Protein AF-A0AAD7LBN7-F1 (afdb_monomer_lite)

InterPro domains:
  IPR007855 RNA-dependent RNA polymerase [PTHR23079] (1-131)
  IPR057596 RDRP, core domain [PF05183] (2-61)
  IPR058752 RDRP, C-terminal head domain [PF26253] (82-129)

Structure (mmCIF, N/CA/C/O backbone):
data_AF-A0AAD7LBN7-F1
#
_entry.id   AF-A0AAD7LBN7-F1
#
loop_
_atom_site.group_PDB
_atom_site.id
_atom_site.type_symbol
_atom_site.label_atom_id
_atom_site.label_alt_id
_atom_site.label_comp_id
_atom_site.label_asym_id
_atom_site.label_entity_id
_atom_site.label_seq_id
_atom_site.pdbx_PDB_ins_code
_atom_site.Cartn_x
_atom_site.Cartn_y
_atom_site.Cartn_z
_atom_site.occupancy
_atom_site.B_iso_or_equiv
_atom_site.auth_seq_id
_atom_site.auth_comp_id
_atom_site.auth_asym_id
_atom_site.auth_atom_id
_atom_site.pdbx_PDB_model_num
ATOM 1 N N . MET A 1 1 ? -11.970 -20.583 30.418 1.00 61.53 1 MET A N 1
ATOM 2 C CA . MET A 1 1 ? -12.595 -19.899 29.262 1.00 61.53 1 MET A CA 1
ATOM 3 C C . MET A 1 1 ? -13.864 -19.217 29.748 1.00 61.53 1 MET A C 1
ATOM 5 O O . MET A 1 1 ? -14.638 -19.873 30.431 1.00 61.53 1 MET A O 1
ATOM 9 N N . SER A 1 2 ? -14.039 -17.918 29.488 1.00 86.62 2 SER A N 1
ATOM 10 C CA . SER A 1 2 ? -15.239 -17.177 29.917 1.00 86.62 2 SER A CA 1
ATOM 11 C C . SER A 1 2 ? -16.460 -17.625 29.107 1.00 86.62 2 SER A C 1
ATOM 13 O O . SER A 1 2 ? -16.344 -17.826 27.898 1.00 86.62 2 SER A O 1
ATOM 15 N N . SER A 1 3 ? -17.624 -17.750 29.748 1.00 88.31 3 SER A N 1
ATOM 16 C CA . SER A 1 3 ? -18.894 -18.077 29.082 1.00 88.31 3 SER A CA 1
ATOM 17 C C . SER A 1 3 ? -19.238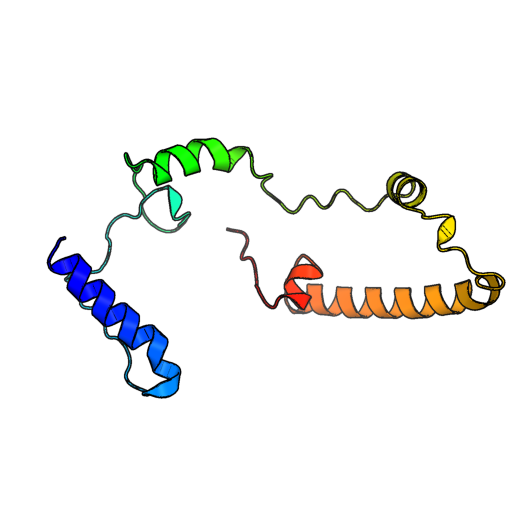 -17.078 27.973 1.00 88.31 3 SER A C 1
ATOM 19 O O . SER A 1 3 ? -19.633 -17.481 26.883 1.00 88.31 3 SER A O 1
ATOM 21 N N . GLN A 1 4 ? -18.968 -15.792 28.208 1.00 88.69 4 GLN A N 1
ATOM 22 C CA . GLN A 1 4 ? -19.150 -14.719 27.227 1.00 88.69 4 GLN A CA 1
ATOM 23 C C . GLN A 1 4 ? -18.278 -14.910 25.978 1.00 88.69 4 GLN A C 1
ATOM 25 O O . GLN A 1 4 ? -18.729 -14.668 24.862 1.00 88.69 4 GLN A O 1
ATOM 30 N N . CYS A 1 5 ? -17.034 -15.377 26.140 1.00 89.00 5 CYS A N 1
ATOM 31 C CA . CYS A 1 5 ? -16.155 -15.645 24.999 1.00 89.00 5 CYS A CA 1
ATOM 32 C C . CYS A 1 5 ? -16.682 -16.803 24.147 1.00 89.00 5 CYS A C 1
ATOM 34 O O . CYS A 1 5 ? -16.604 -16.744 22.927 1.00 89.00 5 CYS A O 1
ATOM 36 N N . ILE A 1 6 ? -17.232 -17.842 24.778 1.00 92.31 6 ILE A N 1
ATOM 37 C CA . ILE A 1 6 ? -17.795 -18.994 24.062 1.00 92.31 6 ILE A CA 1
ATOM 38 C C . ILE A 1 6 ? -19.014 -18.568 23.235 1.00 92.31 6 ILE A C 1
ATOM 40 O O . ILE A 1 6 ? -19.167 -19.005 22.097 1.00 92.31 6 ILE A O 1
ATOM 44 N N . GLU A 1 7 ? -19.869 -17.706 23.782 1.00 92.44 7 GLU A N 1
ATOM 45 C CA . GLU A 1 7 ? -21.035 -17.178 23.069 1.00 92.44 7 GLU A CA 1
ATOM 46 C C . GLU A 1 7 ? -20.634 -16.306 21.869 1.00 92.44 7 GLU A C 1
ATOM 48 O O . GLU A 1 7 ? -21.130 -16.520 20.764 1.00 92.44 7 GLU A O 1
ATOM 53 N N . LEU A 1 8 ? -19.653 -15.414 22.046 1.00 92.19 8 LEU A N 1
ATOM 54 C CA . LEU A 1 8 ? -19.069 -14.626 20.954 1.00 92.19 8 LEU A CA 1
ATOM 55 C C . LEU A 1 8 ? -18.498 -15.504 19.836 1.00 92.19 8 LEU A C 1
ATOM 57 O O . LEU A 1 8 ? -18.722 -15.225 18.661 1.00 92.19 8 LEU A O 1
ATOM 61 N N . VAL A 1 9 ? -17.790 -16.581 20.186 1.00 93.56 9 VAL A N 1
ATOM 62 C CA . VAL A 1 9 ? -17.233 -17.520 19.199 1.00 93.56 9 VAL A CA 1
ATOM 63 C C . VAL A 1 9 ? -18.343 -18.207 18.399 1.00 93.56 9 VAL A C 1
ATOM 65 O O . VAL A 1 9 ? -18.222 -18.347 17.183 1.00 93.56 9 VAL A O 1
ATOM 68 N N . LYS A 1 10 ? -19.454 -18.587 19.043 1.00 92.62 10 LYS A N 1
ATOM 69 C CA . LYS A 1 10 ? -20.615 -19.157 18.340 1.00 92.62 10 LYS A CA 1
ATOM 70 C C . LYS A 1 10 ? -21.239 -18.152 17.371 1.00 92.62 10 LYS A C 1
ATOM 72 O O . LYS A 1 10 ? -21.510 -18.512 16.230 1.00 92.62 10 LYS A O 1
ATOM 77 N N . LEU A 1 11 ? -21.417 -16.898 17.795 1.00 93.19 11 LEU A N 1
ATOM 78 C CA . LEU A 1 11 ? -21.930 -15.829 16.930 1.00 93.19 11 LEU A CA 1
ATOM 79 C C . LEU A 1 11 ? -21.003 -15.565 15.736 1.00 93.19 11 LEU A C 1
ATOM 81 O O . LEU A 1 11 ? -21.479 -15.408 14.614 1.00 93.19 11 LEU A O 1
ATOM 85 N N . PHE A 1 12 ? -19.687 -15.577 15.957 1.00 92.56 12 PHE A N 1
ATOM 86 C CA . PHE A 1 12 ? -18.702 -15.422 14.888 1.00 92.56 12 PHE A CA 1
ATOM 87 C C . PHE A 1 12 ? -18.794 -16.550 13.852 1.00 92.56 12 PHE A C 1
ATOM 89 O O . PHE A 1 12 ? -18.779 -16.280 12.654 1.00 92.56 12 PHE A O 1
ATOM 96 N N . SER A 1 13 ? -18.966 -17.800 14.298 1.00 93.75 13 SER A N 1
ATOM 97 C CA . SER A 1 13 ? -19.174 -18.937 13.392 1.00 93.75 13 SER A CA 1
ATOM 98 C C . SER A 1 13 ? -20.399 -18.738 12.493 1.00 93.75 13 SER A C 1
ATOM 100 O O . SER A 1 13 ? -20.315 -18.972 11.291 1.00 93.75 13 SER A O 1
ATOM 102 N N . VAL A 1 14 ? -21.519 -18.256 13.050 1.00 93.12 14 VAL A N 1
ATOM 103 C CA . VAL A 1 14 ? -22.737 -17.957 12.273 1.00 93.12 14 VAL A CA 1
ATOM 104 C C . VAL A 1 14 ? -22.489 -16.833 11.265 1.00 93.12 14 VAL A C 1
ATOM 106 O O . VAL A 1 14 ? -22.927 -16.932 10.123 1.00 93.12 14 VAL A O 1
ATOM 109 N N . ALA A 1 15 ? -21.756 -15.786 11.655 1.00 93.56 15 ALA A N 1
ATOM 110 C CA . ALA A 1 15 ? -21.451 -14.658 10.775 1.00 93.56 15 ALA A CA 1
ATOM 111 C C . ALA A 1 15 ? -20.651 -15.088 9.533 1.00 93.56 15 ALA A C 1
ATOM 113 O O . ALA A 1 15 ? -20.942 -14.638 8.427 1.00 93.56 15 ALA A O 1
ATOM 114 N N . VAL A 1 16 ? -19.673 -15.981 9.705 1.00 92.94 16 VAL A N 1
ATOM 115 C CA . VAL A 1 16 ? -18.860 -16.515 8.599 1.00 92.94 16 VAL A CA 1
ATOM 116 C C . VAL A 1 16 ? -19.703 -17.373 7.649 1.00 92.94 16 VAL A C 1
ATOM 118 O O . VAL A 1 16 ? -19.562 -17.270 6.431 1.00 92.94 16 VAL A O 1
ATOM 121 N N . ASP A 1 17 ? -20.623 -18.180 8.183 1.00 93.81 17 ASP A N 1
ATOM 122 C CA . ASP A 1 17 ? -21.518 -19.027 7.386 1.00 93.81 17 ASP A CA 1
ATOM 123 C C . ASP A 1 17 ? -22.755 -18.287 6.835 1.00 93.81 17 ASP A C 1
ATOM 125 O O . ASP A 1 17 ? -23.621 -18.911 6.211 1.00 93.81 17 ASP A O 1
ATOM 129 N N . PHE A 1 18 ? -22.843 -16.961 6.991 1.00 92.06 18 PHE A N 1
ATOM 130 C CA . PHE A 1 18 ? -23.964 -16.155 6.492 1.00 92.06 18 PHE A CA 1
ATOM 131 C C . PHE A 1 18 ? -24.181 -16.327 4.984 1.00 92.06 18 PHE A C 1
ATOM 133 O O . PHE A 1 18 ? -25.313 -16.517 4.546 1.00 92.06 18 PHE A O 1
ATOM 140 N N . LEU A 1 19 ? -23.104 -16.355 4.192 1.00 90.44 19 LEU A N 1
ATOM 141 C CA . LEU A 1 19 ? -23.195 -16.537 2.736 1.00 90.44 19 LEU A CA 1
ATOM 142 C C . LEU A 1 19 ? -23.798 -17.892 2.334 1.00 90.44 19 LEU A C 1
ATOM 144 O O . LEU A 1 19 ? -24.348 -18.014 1.244 1.00 90.44 19 LEU A O 1
ATOM 148 N N . LYS A 1 20 ? -23.697 -18.908 3.200 1.00 92.19 20 LYS A N 1
ATOM 149 C CA . LYS A 1 20 ? -24.223 -20.256 2.942 1.00 92.19 20 LYS A CA 1
ATOM 150 C C . LYS A 1 20 ? -25.633 -20.439 3.490 1.00 92.19 20 LYS A C 1
ATOM 152 O O . LYS A 1 20 ? -26.449 -21.116 2.878 1.00 92.19 20 LYS A O 1
ATOM 157 N N . THR A 1 21 ? -25.889 -19.895 4.675 1.00 88.94 21 THR A N 1
ATOM 158 C CA . THR A 1 21 ? -27.100 -20.180 5.459 1.00 88.94 21 THR A CA 1
ATOM 159 C C . THR A 1 21 ? -28.156 -19.087 5.350 1.00 88.94 21 THR A C 1
ATOM 161 O O . THR A 1 21 ? -29.325 -19.345 5.620 1.00 88.94 21 THR A O 1
ATOM 164 N N . GLY A 1 22 ? -27.760 -17.864 4.989 1.00 91.62 22 GLY A N 1
ATOM 165 C CA . GLY A 1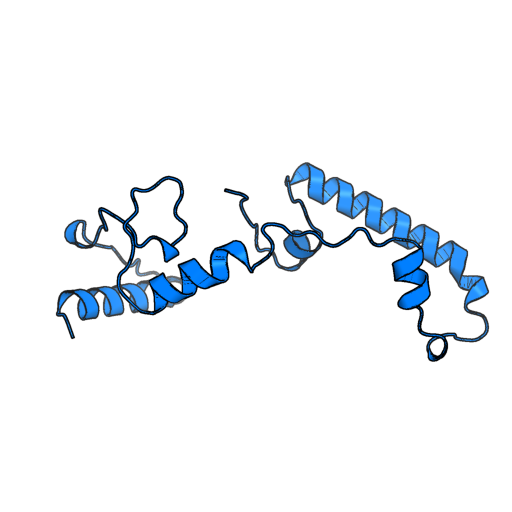 22 ? -28.619 -16.682 5.009 1.00 91.62 22 GLY A CA 1
ATOM 166 C C . GLY A 1 22 ? -29.035 -16.224 6.413 1.00 91.62 22 GLY A C 1
ATOM 167 O O . GLY A 1 22 ? -29.827 -15.292 6.526 1.00 91.62 22 GLY A O 1
ATOM 168 N N . ILE A 1 23 ? -28.528 -16.847 7.485 1.00 90.75 23 ILE A N 1
ATOM 169 C CA . ILE A 1 23 ? -28.895 -16.517 8.869 1.00 90.75 23 ILE A CA 1
ATOM 170 C C . ILE A 1 23 ? -27.926 -15.457 9.405 1.00 90.75 23 ILE A C 1
ATOM 172 O O . ILE A 1 23 ? -26.743 -15.755 9.580 1.00 90.75 23 ILE A O 1
ATOM 176 N N . PRO A 1 24 ? -28.379 -14.222 9.684 1.00 90.50 24 PRO A N 1
ATOM 177 C CA . PRO A 1 24 ? -27.496 -13.179 10.186 1.00 90.50 24 PRO A CA 1
ATOM 178 C C . PRO A 1 24 ? -27.121 -13.429 11.652 1.00 90.50 24 PRO A C 1
ATOM 180 O O . PRO A 1 24 ? -27.972 -13.743 12.487 1.00 90.50 24 PRO A O 1
ATOM 183 N N . ALA A 1 25 ? -25.849 -13.220 11.993 1.00 91.88 25 ALA A N 1
ATOM 184 C CA . ALA A 1 25 ? -25.411 -13.185 13.383 1.00 91.88 25 ALA A CA 1
ATOM 185 C C . ALA A 1 25 ? -25.840 -11.861 14.035 1.00 91.88 25 ALA A C 1
ATOM 187 O O . ALA A 1 25 ? -25.341 -10.791 13.685 1.00 91.88 25 ALA A O 1
ATOM 188 N N . VAL A 1 26 ? -26.768 -11.926 14.990 1.00 91.25 26 VAL A N 1
ATOM 189 C CA . VAL A 1 26 ? -27.224 -10.759 15.757 1.00 91.25 26 VAL A CA 1
ATOM 190 C C . VAL A 1 26 ? -26.423 -10.677 17.049 1.00 91.25 26 VAL A C 1
ATOM 192 O O . VAL A 1 26 ? -26.533 -11.564 17.890 1.00 91.25 26 VAL A O 1
ATOM 195 N N . THR A 1 27 ? -25.635 -9.614 17.219 1.00 88.69 27 THR A N 1
ATOM 196 C CA . THR A 1 27 ? -24.821 -9.395 18.425 1.00 88.69 27 THR A CA 1
ATOM 197 C C . THR A 1 27 ? -25.620 -8.637 19.492 1.00 88.69 27 THR A C 1
ATOM 199 O O . THR A 1 27 ? -25.997 -7.485 19.264 1.00 88.69 27 THR A O 1
ATOM 202 N N . PRO A 1 28 ? -25.869 -9.229 20.674 1.00 89.25 28 PRO A N 1
ATOM 203 C CA . PRO A 1 28 ? -26.531 -8.538 21.776 1.00 89.25 28 PRO A CA 1
ATOM 204 C C . PRO A 1 28 ? -25.780 -7.284 22.270 1.00 89.25 28 PRO A C 1
ATOM 206 O O . PRO A 1 28 ? -24.547 -7.291 22.320 1.00 89.25 28 PRO A O 1
ATOM 209 N N . PRO A 1 29 ? -26.483 -6.248 22.777 1.00 87.62 29 PRO A N 1
ATOM 210 C CA . PRO A 1 29 ? -25.849 -5.007 23.234 1.00 87.62 29 PRO A CA 1
ATOM 211 C C . PRO A 1 29 ? -24.818 -5.162 24.357 1.00 87.62 29 PRO A C 1
ATOM 213 O O . PRO A 1 29 ? -23.902 -4.353 24.477 1.00 87.62 29 PRO A O 1
ATOM 216 N N . HIS A 1 30 ? -24.945 -6.196 25.190 1.00 87.06 30 HIS A N 1
ATOM 217 C CA . HIS A 1 30 ? -24.012 -6.444 26.290 1.00 87.06 30 HIS A CA 1
ATOM 218 C C . HIS A 1 30 ? -22.634 -6.938 25.819 1.00 87.06 30 HIS A C 1
ATOM 220 O O . HIS A 1 30 ? -21.685 -6.906 26.599 1.00 87.06 30 HIS A O 1
ATOM 226 N N . PHE A 1 31 ? -22.506 -7.349 24.552 1.00 87.06 31 PHE A N 1
ATOM 227 C CA . PHE A 1 31 ? -21.219 -7.646 23.923 1.00 87.06 31 PHE A CA 1
ATOM 228 C C . PHE A 1 31 ? -20.546 -6.415 23.311 1.00 87.06 31 PHE A C 1
ATOM 230 O O . PHE A 1 31 ? -19.404 -6.507 22.859 1.00 87.06 31 PHE A O 1
ATOM 237 N N . TYR A 1 32 ? -21.210 -5.255 23.292 1.00 87.06 32 TYR A N 1
ATOM 238 C CA . TYR A 1 32 ? -20.611 -4.049 22.740 1.00 87.06 32 TYR A CA 1
ATOM 239 C C . TYR A 1 32 ? -19.498 -3.519 23.636 1.00 87.06 32 TYR A C 1
ATOM 241 O O . TYR A 1 32 ? -19.678 -3.160 24.802 1.00 87.06 32 TYR A O 1
ATOM 249 N N . VAL A 1 33 ? -18.316 -3.450 23.037 1.00 86.38 33 VAL A N 1
ATOM 250 C CA . VAL A 1 33 ? -17.104 -2.975 23.682 1.00 86.38 33 VAL A CA 1
ATOM 251 C C . VAL A 1 33 ? -17.176 -1.456 23.838 1.00 86.38 33 VAL A C 1
ATOM 253 O O . VAL A 1 33 ? -17.354 -0.724 22.865 1.00 86.38 33 VAL A O 1
ATOM 256 N N . LYS A 1 34 ? -17.020 -0.977 25.078 1.00 88.06 34 LYS A N 1
ATOM 257 C CA . LYS A 1 34 ? -17.025 0.461 25.402 1.00 88.06 34 LYS A CA 1
ATOM 258 C C . LYS A 1 34 ? -15.690 1.145 25.118 1.00 88.06 34 LYS A C 1
ATOM 260 O O . LYS A 1 34 ? -15.689 2.311 24.750 1.00 88.06 34 LYS A O 1
ATOM 265 N N . LYS A 1 35 ? -14.574 0.437 25.329 1.00 90.88 35 LYS A N 1
ATOM 266 C CA . LYS A 1 35 ? -13.207 0.898 25.049 1.00 90.88 35 LYS A CA 1
ATOM 267 C C . LYS A 1 35 ? -12.420 -0.211 24.375 1.00 90.88 35 LYS A C 1
ATOM 269 O O . LYS A 1 35 ? -12.448 -1.344 24.848 1.00 90.88 35 LYS A O 1
ATOM 274 N N . TYR A 1 36 ? -11.714 0.125 23.310 1.00 92.38 36 TYR A N 1
ATOM 275 C CA . TYR A 1 36 ? -10.946 -0.840 22.536 1.00 92.38 36 TYR A CA 1
ATOM 276 C C . TYR A 1 36 ? -9.501 -0.919 23.039 1.00 92.38 36 TYR A C 1
ATOM 278 O O . TYR A 1 36 ? -8.964 0.083 23.506 1.00 92.38 36 TYR A O 1
ATOM 286 N N . PRO A 1 37 ? -8.847 -2.082 22.959 1.00 93.81 37 PRO A N 1
ATOM 287 C CA . PRO A 1 37 ? -7.404 -2.145 23.118 1.00 93.81 37 PRO A CA 1
ATOM 288 C C . PRO A 1 37 ? -6.700 -1.225 22.110 1.00 93.81 37 PRO A C 1
ATOM 290 O O . PRO A 1 37 ? -7.106 -1.149 20.949 1.00 93.81 37 PRO A O 1
ATOM 293 N N . ASP A 1 38 ? -5.633 -0.566 22.550 1.00 90.56 38 ASP A N 1
ATOM 294 C CA . ASP A 1 38 ? -4.754 0.297 21.753 1.00 90.56 38 ASP A CA 1
ATOM 295 C C . ASP A 1 38 ? -4.304 -0.343 20.432 1.00 90.56 38 ASP A C 1
ATOM 297 O O . ASP A 1 38 ? -4.380 0.294 19.382 1.00 90.56 38 ASP A O 1
ATOM 301 N N . PHE A 1 39 ? -3.944 -1.627 20.458 1.00 91.50 39 PHE A N 1
ATOM 302 C CA . PHE A 1 39 ? -3.495 -2.358 19.269 1.00 91.50 39 PHE A CA 1
ATOM 303 C C . PHE A 1 39 ? -4.551 -2.535 18.165 1.00 91.50 39 PHE A C 1
ATOM 305 O O . PHE A 1 39 ? -4.210 -2.962 17.067 1.00 91.50 39 PHE A O 1
ATOM 312 N N . MET A 1 40 ? -5.835 -2.246 18.419 1.00 90.00 40 MET A N 1
ATOM 313 C CA . MET A 1 40 ? -6.881 -2.338 17.387 1.00 90.00 40 MET A CA 1
ATOM 314 C C . MET A 1 40 ? -6.941 -1.107 16.467 1.00 90.00 40 MET A C 1
ATOM 316 O O . MET A 1 40 ? -7.731 -1.119 15.521 1.00 90.00 40 MET A O 1
ATOM 320 N N . GLY A 1 41 ? -6.161 -0.051 16.743 1.00 83.81 41 GLY A N 1
ATOM 321 C CA . GLY A 1 41 ? -5.972 1.082 15.827 1.00 83.81 41 GLY A CA 1
ATOM 322 C C . GLY A 1 41 ? -7.263 1.805 15.428 1.00 83.81 41 GLY A C 1
ATOM 323 O O . GLY A 1 41 ? -7.430 2.170 14.270 1.00 83.81 41 GLY A O 1
ATOM 324 N N . LYS A 1 42 ? -8.224 1.959 16.351 1.00 84.38 42 LYS A N 1
ATOM 325 C CA . LYS A 1 42 ? -9.502 2.643 16.084 1.00 84.38 42 LYS A CA 1
ATOM 326 C C . LYS A 1 42 ? -9.406 4.128 16.481 1.00 84.38 42 LYS A C 1
ATOM 328 O O . LYS A 1 42 ? -9.587 4.407 17.664 1.00 84.38 42 LYS A O 1
ATOM 333 N N . PRO A 1 43 ? -9.164 5.065 15.542 1.00 77.50 43 PRO A N 1
ATOM 334 C CA . PRO A 1 43 ? -8.979 6.493 15.849 1.00 77.50 43 PRO A CA 1
ATOM 335 C C . PRO A 1 43 ? -10.236 7.130 16.461 1.00 77.50 43 PRO A C 1
ATOM 337 O O . PRO A 1 43 ? -10.156 7.891 17.420 1.00 77.50 43 PRO A O 1
ATOM 340 N N . ASP A 1 44 ? -11.414 6.749 15.962 1.00 85.38 44 ASP A N 1
ATOM 341 C CA . ASP A 1 44 ? -12.701 7.358 16.324 1.00 85.38 44 ASP A CA 1
ATOM 342 C C . ASP A 1 44 ? -13.324 6.768 17.596 1.00 85.38 44 ASP A C 1
ATOM 344 O O . ASP A 1 44 ? -14.484 7.038 17.927 1.00 85.38 44 ASP A O 1
ATOM 348 N N . LYS A 1 45 ? -12.615 5.863 18.282 1.00 87.25 45 LYS A N 1
ATOM 349 C CA . LYS A 1 45 ? -13.135 5.130 19.439 1.00 87.25 45 LYS A CA 1
ATOM 350 C C . LYS A 1 45 ? -12.206 5.310 20.635 1.00 87.25 45 LYS A C 1
ATOM 352 O O . LYS A 1 45 ? -10.993 5.341 20.471 1.00 87.25 45 LYS A O 1
ATOM 357 N N . PRO A 1 46 ? -12.748 5.369 21.862 1.00 90.44 46 PRO A N 1
ATOM 358 C CA . PRO A 1 46 ? -11.912 5.436 23.049 1.00 90.44 46 PRO A CA 1
ATOM 359 C C . PRO A 1 46 ? -11.099 4.144 23.191 1.00 90.44 46 PRO A C 1
ATOM 361 O O . PRO A 1 46 ? -11.653 3.039 23.135 1.00 90.44 46 PRO A O 1
ATOM 364 N N . THR A 1 47 ? -9.795 4.288 23.413 1.00 92.69 47 THR A N 1
ATOM 365 C CA . THR A 1 47 ? -8.859 3.171 23.560 1.00 92.69 47 THR A CA 1
ATOM 366 C C . THR A 1 47 ? -8.277 3.076 24.974 1.00 92.69 47 THR A C 1
ATOM 368 O O . THR A 1 47 ? -8.427 3.985 25.796 1.00 92.69 47 THR A O 1
ATOM 371 N N . TYR A 1 48 ? -7.668 1.935 25.300 1.00 93.69 48 TYR A N 1
ATOM 372 C CA . TYR A 1 48 ? -6.885 1.726 26.520 1.00 93.69 48 TYR A CA 1
ATOM 373 C C . TYR A 1 48 ? -5.598 0.961 26.201 1.00 93.69 48 TYR A C 1
ATOM 375 O O . TYR A 1 48 ? -5.583 0.123 25.300 1.00 93.69 48 TYR A O 1
ATOM 383 N N . GLU A 1 49 ? -4.533 1.206 26.965 1.00 93.50 49 GLU A N 1
ATOM 384 C CA . GLU A 1 49 ? -3.281 0.465 26.809 1.00 93.50 49 GLU A CA 1
ATOM 385 C C . GLU A 1 49 ? -3.461 -0.990 27.266 1.00 93.50 49 GLU A C 1
ATOM 387 O O . GLU A 1 49 ? -3.721 -1.266 28.442 1.00 93.50 49 GLU A O 1
ATOM 392 N N . SER A 1 50 ? -3.338 -1.945 26.341 1.00 93.62 50 SER A N 1
ATOM 393 C CA . SER A 1 50 ? -3.444 -3.361 26.685 1.00 93.62 50 SER A CA 1
ATOM 394 C C . SER A 1 50 ? -2.190 -3.833 27.440 1.00 93.62 50 SER A C 1
ATOM 396 O O . SER A 1 50 ? -1.078 -3.690 26.915 1.00 93.62 50 SER A O 1
ATOM 398 N N . PRO A 1 51 ? -2.332 -4.461 28.628 1.00 93.44 51 PRO A N 1
ATOM 399 C CA . PRO A 1 51 ? -1.200 -5.002 29.387 1.00 93.44 51 PRO A CA 1
ATOM 400 C C . PRO A 1 51 ? -0.707 -6.359 28.851 1.00 93.44 51 PRO A C 1
ATOM 402 O O . PRO A 1 51 ? 0.294 -6.890 29.333 1.00 93.44 51 PRO A O 1
ATOM 405 N N . ARG A 1 52 ? -1.425 -6.950 27.885 1.00 93.19 52 ARG A N 1
ATOM 406 C CA . ARG A 1 52 ? -1.100 -8.256 27.296 1.00 93.19 52 ARG A CA 1
ATOM 407 C C . ARG A 1 52 ? 0.041 -8.144 26.290 1.00 93.19 52 ARG A C 1
ATOM 409 O O . ARG A 1 52 ? 0.272 -7.076 25.728 1.00 93.19 52 ARG A O 1
ATOM 416 N N . ASP A 1 53 ? 0.674 -9.276 25.997 1.00 94.69 53 ASP A N 1
ATOM 417 C CA . ASP A 1 53 ? 1.849 -9.338 25.119 1.00 94.69 53 ASP A CA 1
ATOM 418 C C . ASP A 1 53 ? 1.584 -8.778 23.719 1.00 94.69 53 ASP A C 1
ATOM 420 O O . ASP A 1 53 ? 2.428 -8.074 23.183 1.00 94.69 53 ASP A O 1
ATOM 424 N N . ILE A 1 54 ? 0.380 -8.973 23.169 1.00 92.94 54 ILE A N 1
ATOM 425 C CA . ILE A 1 54 ? -0.008 -8.383 21.878 1.00 92.94 54 ILE A CA 1
ATOM 426 C C . ILE A 1 54 ? -0.003 -6.847 21.895 1.00 92.94 54 ILE A C 1
ATOM 428 O O . ILE A 1 54 ? 0.376 -6.223 20.912 1.00 92.94 54 ILE A O 1
ATOM 432 N N . GLY A 1 55 ? -0.391 -6.235 23.020 1.00 92.88 55 GLY A N 1
ATOM 433 C CA . GLY A 1 55 ? -0.369 -4.782 23.182 1.00 92.88 55 GLY A CA 1
ATOM 434 C C . GLY A 1 55 ? 1.058 -4.261 23.286 1.00 92.88 55 GLY A C 1
ATOM 435 O O . GLY A 1 55 ? 1.404 -3.290 22.624 1.00 92.88 55 GLY A O 1
ATOM 436 N N . LYS A 1 56 ? 1.902 -4.949 24.065 1.00 93.62 56 LYS A N 1
ATOM 437 C CA . LYS A 1 56 ? 3.333 -4.628 24.162 1.00 93.62 56 LYS A CA 1
ATOM 438 C C . LYS A 1 56 ? 4.000 -4.721 22.794 1.00 93.62 56 LYS A C 1
ATOM 440 O O . LYS A 1 56 ? 4.607 -3.755 22.359 1.00 93.62 56 LYS A O 1
ATOM 445 N N . LEU A 1 57 ? 3.805 -5.838 22.090 1.00 91.94 57 LEU A N 1
ATOM 446 C CA . LEU A 1 57 ? 4.355 -6.046 20.754 1.00 91.94 57 LEU A CA 1
ATOM 447 C C . LEU A 1 57 ? 3.891 -4.957 19.787 1.00 91.94 57 LEU A C 1
ATOM 449 O O . LEU A 1 57 ? 4.7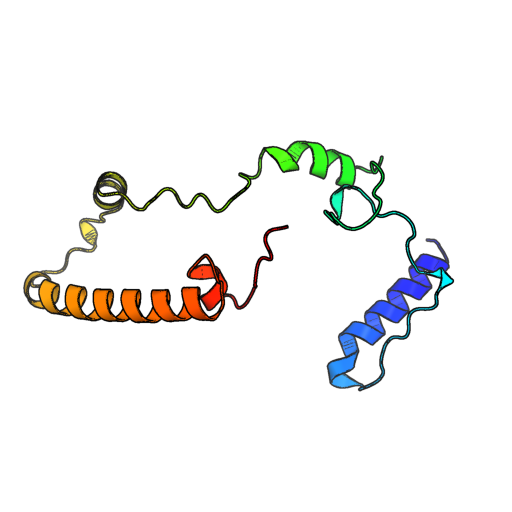21 -4.382 19.097 1.00 91.94 57 LEU A O 1
ATOM 453 N N . PHE A 1 58 ? 2.594 -4.632 19.777 1.00 91.00 58 PHE A N 1
ATOM 454 C CA . PHE A 1 58 ? 2.062 -3.541 18.964 1.00 91.00 58 PHE A CA 1
ATOM 455 C C . PHE A 1 58 ? 2.779 -2.215 19.240 1.00 91.00 58 PHE A C 1
ATOM 457 O O . PHE A 1 58 ? 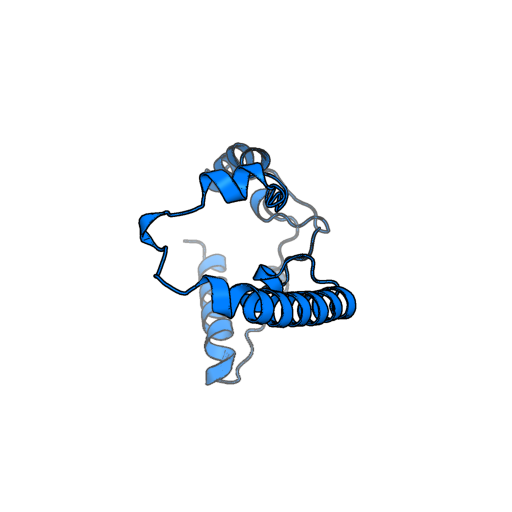3.167 -1.538 18.297 1.00 91.00 58 PHE A O 1
ATOM 464 N N . ARG A 1 59 ? 2.995 -1.855 20.511 1.00 90.31 59 ARG A N 1
ATOM 465 C CA . ARG A 1 59 ? 3.676 -0.604 20.881 1.00 90.31 59 ARG A CA 1
ATOM 466 C C . ARG A 1 59 ? 5.153 -0.578 20.492 1.00 90.31 59 ARG A C 1
ATOM 468 O O . ARG A 1 59 ? 5.634 0.493 20.151 1.00 90.31 59 ARG A O 1
ATOM 475 N N . GLU A 1 60 ? 5.831 -1.723 20.509 1.00 89.50 60 GLU A N 1
ATOM 476 C CA . GLU A 1 60 ? 7.223 -1.836 20.054 1.00 89.50 60 GLU A CA 1
ATOM 477 C C . GLU A 1 60 ? 7.340 -1.718 18.527 1.00 89.50 60 GLU A C 1
ATOM 479 O O . GLU A 1 60 ? 8.287 -1.122 18.030 1.00 89.50 60 GLU A O 1
ATOM 484 N N . VAL A 1 61 ? 6.384 -2.265 17.764 1.00 86.00 61 VAL A N 1
ATOM 485 C CA . VAL A 1 61 ? 6.489 -2.338 16.291 1.00 86.00 61 VAL A CA 1
ATOM 486 C C . VAL A 1 61 ? 5.743 -1.241 15.539 1.00 86.00 61 VAL A C 1
ATOM 488 O O . VAL A 1 61 ? 6.036 -1.026 14.364 1.00 86.00 61 VAL A O 1
ATOM 491 N N . LYS A 1 62 ? 4.788 -0.548 16.175 1.00 80.56 62 LYS A N 1
ATOM 492 C CA . LYS A 1 62 ? 3.935 0.451 15.503 1.00 80.56 62 LYS A CA 1
ATOM 493 C C . LYS A 1 62 ? 4.733 1.565 14.822 1.00 80.56 62 LYS A C 1
ATOM 495 O O . LYS A 1 62 ? 4.305 2.023 13.774 1.00 80.56 62 LYS A O 1
ATOM 500 N N . ASP A 1 63 ? 5.882 1.938 15.388 1.00 74.62 63 ASP A N 1
ATOM 501 C CA . ASP A 1 63 ? 6.742 3.015 14.888 1.00 74.62 63 ASP A CA 1
ATOM 502 C C . ASP A 1 63 ? 7.903 2.462 14.026 1.00 74.62 63 ASP A C 1
ATOM 504 O O . ASP A 1 63 ? 8.630 3.225 13.394 1.00 74.62 63 ASP A O 1
ATOM 508 N N . ILE A 1 64 ? 8.088 1.132 13.997 1.00 72.38 64 ILE A N 1
ATOM 509 C CA . ILE A 1 64 ? 9.094 0.432 13.174 1.00 72.38 64 ILE A CA 1
ATOM 510 C C . ILE A 1 64 ? 8.545 0.161 11.777 1.00 72.38 64 ILE A C 1
ATOM 512 O O . ILE A 1 64 ? 9.280 0.248 10.793 1.00 72.38 64 ILE A O 1
ATOM 516 N N . ALA A 1 65 ? 7.261 -0.194 11.685 1.00 57.28 65 ALA A N 1
ATOM 517 C CA . ALA A 1 65 ? 6.591 -0.292 10.402 1.00 57.28 65 ALA A CA 1
ATOM 518 C C . ALA A 1 65 ? 6.533 1.125 9.818 1.00 57.28 65 ALA A C 1
ATOM 520 O O . ALA A 1 65 ? 5.880 1.977 10.423 1.00 57.28 65 ALA A O 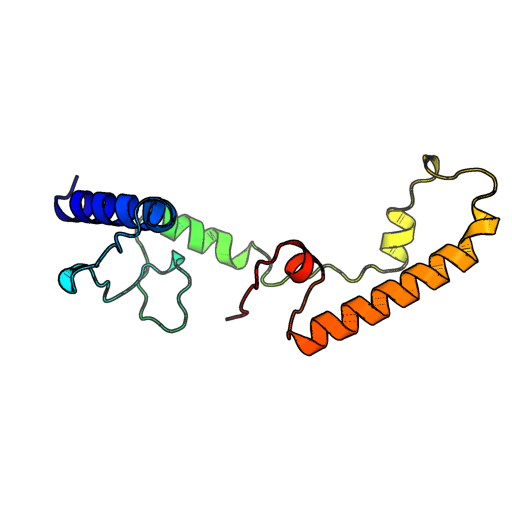1
ATOM 521 N N . PRO A 1 66 ? 7.218 1.414 8.695 1.00 56.41 66 PRO A N 1
ATOM 522 C CA . PRO A 1 66 ? 7.166 2.737 8.102 1.00 56.41 66 PRO A CA 1
ATOM 523 C C . PRO A 1 66 ? 5.697 3.099 7.877 1.00 56.41 66 PRO A C 1
ATOM 525 O O . PRO A 1 66 ? 4.988 2.450 7.106 1.00 56.41 66 PRO A O 1
ATOM 528 N N . HIS A 1 67 ? 5.216 4.100 8.621 1.00 51.78 67 HIS A N 1
ATOM 529 C CA . HIS A 1 67 ? 3.956 4.750 8.312 1.00 51.78 67 HIS A CA 1
ATOM 530 C C . HIS A 1 67 ? 4.098 5.246 6.880 1.00 51.78 67 HIS A C 1
ATOM 532 O O . HIS A 1 67 ? 5.003 6.032 6.602 1.00 51.78 67 HIS A O 1
ATOM 538 N N . THR A 1 68 ? 3.224 4.769 5.993 1.00 48.16 68 THR A N 1
ATOM 539 C CA . THR A 1 68 ? 3.293 4.907 4.530 1.00 48.16 68 THR A CA 1
ATOM 540 C C . THR A 1 68 ? 4.316 3.941 3.917 1.00 48.16 68 THR A C 1
ATOM 542 O O . THR A 1 68 ? 5.492 3.932 4.261 1.00 48.16 68 THR A O 1
ATOM 545 N N . ASN A 1 69 ? 3.933 3.046 3.007 1.00 51.75 69 ASN A N 1
ATOM 546 C CA . ASN A 1 69 ? 3.657 3.346 1.591 1.00 51.75 69 ASN A CA 1
ATOM 547 C C . ASN A 1 69 ? 4.673 4.292 0.921 1.00 51.75 69 ASN A C 1
ATOM 549 O O . ASN A 1 69 ? 4.448 4.745 -0.199 1.00 51.75 69 ASN A O 1
ATOM 553 N N . SER A 1 70 ? 5.821 4.556 1.553 1.00 49.28 70 SER A N 1
ATOM 554 C CA . SER A 1 70 ? 7.004 5.084 0.894 1.00 49.28 70 SER A CA 1
ATOM 555 C C . SER A 1 70 ? 7.594 3.953 0.061 1.00 49.28 70 SER A C 1
ATOM 557 O O . SER A 1 70 ? 8.641 3.382 0.359 1.00 49.28 70 SER A O 1
ATOM 559 N N . THR A 1 71 ? 6.883 3.590 -1.005 1.00 56.59 71 THR A N 1
ATOM 560 C CA . THR A 1 71 ? 7.553 3.165 -2.224 1.00 56.59 71 THR A CA 1
ATOM 561 C C . THR A 1 71 ? 8.503 4.311 -2.516 1.00 56.59 71 THR A C 1
ATOM 563 O O . THR A 1 71 ? 8.068 5.384 -2.941 1.00 56.59 71 THR A O 1
ATOM 566 N N . SER A 1 72 ? 9.784 4.138 -2.182 1.00 65.00 72 SER A N 1
ATOM 567 C CA . SER A 1 72 ? 10.805 5.062 -2.648 1.00 65.00 72 SER A CA 1
ATOM 568 C C . SER A 1 72 ? 10.540 5.259 -4.137 1.00 65.00 72 SER A C 1
ATOM 570 O O . SER A 1 72 ? 10.305 4.252 -4.820 1.00 65.00 72 SER A O 1
ATOM 572 N N . PRO A 1 73 ? 10.494 6.505 -4.634 1.00 69.00 73 PRO A N 1
ATOM 573 C CA . PRO A 1 73 ? 10.198 6.731 -6.037 1.00 69.00 73 PRO A CA 1
ATOM 574 C C . PRO A 1 73 ? 11.128 5.847 -6.862 1.00 69.00 73 PRO A C 1
ATOM 576 O O . PRO A 1 73 ? 12.310 5.726 -6.540 1.00 69.00 73 PRO A O 1
ATOM 579 N N . PHE A 1 74 ? 10.587 5.177 -7.878 1.00 78.56 74 PHE A N 1
ATOM 580 C CA . PHE A 1 74 ? 11.402 4.359 -8.765 1.00 78.56 74 PHE A CA 1
ATOM 581 C C . PHE A 1 74 ? 12.284 5.302 -9.587 1.00 78.56 74 PHE A C 1
ATOM 583 O O . PHE A 1 74 ? 11.872 5.821 -10.626 1.00 78.56 74 PHE A O 1
ATOM 590 N N . THR A 1 75 ? 13.461 5.623 -9.048 1.00 87.56 75 THR A N 1
ATOM 591 C CA . THR A 1 75 ? 14.389 6.567 -9.658 1.00 87.56 75 THR A CA 1
ATOM 592 C C . THR A 1 75 ? 15.227 5.882 -10.725 1.00 87.56 75 THR A C 1
ATOM 594 O O . THR A 1 75 ? 15.266 4.654 -10.847 1.00 87.56 75 THR A O 1
ATOM 597 N N . ARG A 1 76 ? 15.938 6.692 -11.508 1.00 87.62 76 ARG A N 1
ATOM 598 C CA . ARG A 1 76 ? 16.865 6.186 -12.516 1.00 87.62 76 ARG A CA 1
ATOM 599 C C . ARG A 1 76 ? 17.953 5.310 -11.890 1.00 87.62 76 ARG A C 1
ATOM 601 O O . ARG A 1 76 ? 18.293 4.281 -12.459 1.00 87.62 76 ARG A O 1
ATOM 608 N N . GLU A 1 77 ? 18.454 5.681 -10.716 1.00 89.94 77 GLU A N 1
ATOM 609 C CA . GLU A 1 77 ? 19.492 4.932 -10.004 1.00 89.94 77 GLU A CA 1
ATOM 610 C C . GLU A 1 77 ? 18.984 3.545 -9.589 1.00 89.94 77 GLU A C 1
ATOM 612 O O . GLU A 1 77 ? 19.688 2.552 -9.761 1.00 89.94 77 GLU A O 1
ATOM 617 N N . VAL A 1 78 ? 17.738 3.459 -9.106 1.00 88.31 78 VAL A N 1
ATOM 618 C CA . VAL A 1 78 ? 17.090 2.178 -8.776 1.00 88.31 78 VAL A CA 1
ATOM 619 C C . VAL A 1 78 ? 16.896 1.331 -10.034 1.00 88.31 78 VAL A C 1
ATOM 621 O O . VAL A 1 78 ? 17.154 0.128 -10.004 1.00 88.31 78 VAL A O 1
ATOM 624 N N . ALA A 1 79 ? 16.489 1.946 -11.149 1.00 88.19 79 ALA A N 1
ATOM 625 C CA . ALA A 1 79 ? 16.326 1.253 -12.424 1.00 88.19 79 ALA A CA 1
ATOM 626 C C . ALA A 1 79 ? 17.650 0.664 -12.934 1.00 88.19 79 ALA A C 1
ATOM 628 O O . ALA A 1 79 ? 17.683 -0.486 -13.360 1.00 88.19 79 ALA A O 1
ATOM 629 N N . GLU A 1 80 ? 18.744 1.424 -12.846 1.00 90.38 80 GLU A N 1
ATOM 630 C CA . GLU A 1 80 ? 20.081 0.976 -13.250 1.00 90.38 80 GLU A CA 1
ATOM 631 C C . GLU A 1 80 ? 20.604 -0.161 -12.358 1.00 90.38 80 GLU A C 1
ATOM 633 O O . GLU A 1 80 ? 21.216 -1.099 -12.867 1.00 90.38 80 GLU A O 1
ATOM 638 N N . GLN A 1 81 ? 20.330 -0.120 -11.050 1.00 90.31 81 GLN A N 1
ATOM 639 C CA . GLN A 1 81 ? 20.696 -1.191 -10.112 1.00 90.31 81 GLN A CA 1
ATOM 640 C C . GLN A 1 81 ? 19.856 -2.462 -10.287 1.00 90.31 81 GLN A C 1
ATOM 642 O O . GLN A 1 81 ? 20.359 -3.560 -10.064 1.00 90.31 81 GLN A O 1
ATOM 647 N N . SER A 1 82 ? 18.587 -2.314 -10.671 1.00 89.31 82 SER A N 1
ATOM 648 C CA . SER A 1 82 ? 17.644 -3.430 -10.827 1.00 89.31 82 SER A CA 1
ATOM 649 C C . SER A 1 82 ? 17.691 -4.064 -12.220 1.00 89.31 82 SER A C 1
ATOM 651 O O . SER A 1 82 ? 17.010 -5.059 -12.458 1.00 89.31 82 SER A O 1
ATOM 653 N N . TYR A 1 83 ? 18.442 -3.480 -13.158 1.00 89.81 83 TYR A N 1
ATOM 654 C CA . TYR A 1 83 ? 18.519 -3.967 -14.529 1.00 89.81 83 TYR A CA 1
ATOM 655 C C . TYR A 1 83 ? 19.302 -5.282 -14.602 1.00 89.81 83 TYR A C 1
ATOM 657 O O . TYR A 1 83 ? 20.528 -5.305 -14.458 1.00 89.81 83 TYR A O 1
ATOM 665 N N . ASP A 1 84 ? 18.594 -6.371 -14.888 1.00 92.25 84 ASP A N 1
ATOM 666 C CA . ASP A 1 84 ? 19.197 -7.675 -15.127 1.00 92.25 84 ASP A CA 1
ATOM 667 C C . ASP A 1 84 ? 19.700 -7.775 -16.575 1.00 92.25 84 ASP A C 1
ATOM 669 O O . ASP A 1 84 ? 18.930 -7.768 -17.540 1.00 92.25 84 ASP A O 1
ATOM 673 N N . ARG A 1 85 ? 21.024 -7.861 -16.732 1.00 88.75 85 ARG A N 1
ATOM 674 C CA . ARG A 1 85 ? 21.663 -7.977 -18.048 1.00 88.75 85 ARG A CA 1
ATOM 675 C C . ARG A 1 85 ? 21.429 -9.340 -18.690 1.00 88.75 85 ARG A C 1
ATOM 677 O O . ARG A 1 85 ? 21.451 -9.406 -19.917 1.00 88.75 85 ARG A O 1
ATOM 684 N N . ASP A 1 86 ? 21.172 -10.376 -17.897 1.00 91.31 86 ASP A N 1
ATOM 685 C CA . ASP A 1 86 ? 20.940 -11.733 -18.393 1.00 91.31 86 ASP A CA 1
ATOM 686 C C . ASP A 1 86 ? 19.547 -11.863 -19.032 1.00 91.31 86 ASP A C 1
ATOM 688 O O . ASP A 1 86 ? 19.319 -12.738 -19.864 1.00 91.31 86 ASP A O 1
ATOM 692 N N . MET A 1 87 ? 18.626 -10.942 -18.721 1.00 88.44 87 MET A N 1
ATOM 693 C CA . MET A 1 87 ? 17.309 -10.848 -19.362 1.00 88.44 87 MET A CA 1
ATOM 694 C C . MET A 1 87 ? 17.326 -10.108 -20.709 1.00 88.44 87 MET A C 1
ATOM 696 O O . MET A 1 87 ? 16.275 -9.935 -21.332 1.00 88.44 87 MET A O 1
ATOM 700 N N . LYS A 1 88 ? 18.492 -9.650 -21.183 1.00 88.50 88 LYS A N 1
ATOM 701 C CA . LYS A 1 88 ? 18.606 -8.962 -22.471 1.00 88.50 88 LYS A CA 1
ATOM 702 C C . LYS A 1 88 ? 18.490 -9.971 -23.619 1.00 88.50 88 LYS A C 1
ATOM 704 O O . LYS A 1 88 ? 19.314 -10.870 -23.748 1.00 88.50 88 LYS A O 1
ATOM 709 N N . VAL A 1 89 ? 17.486 -9.787 -24.473 1.00 89.56 89 VAL A N 1
ATOM 710 C CA . VAL A 1 89 ? 17.260 -10.617 -25.666 1.00 89.56 89 VAL A CA 1
ATOM 711 C C . VAL A 1 89 ? 17.693 -9.850 -26.911 1.00 89.56 89 VAL A C 1
ATOM 713 O O . VAL A 1 89 ? 17.404 -8.662 -27.029 1.00 89.56 89 VAL A O 1
ATOM 716 N N . ASP A 1 90 ? 18.371 -10.516 -27.844 1.00 92.31 90 ASP A N 1
ATOM 717 C CA . ASP A 1 90 ? 18.779 -9.899 -29.109 1.00 92.31 90 ASP A CA 1
ATOM 718 C C . ASP A 1 90 ? 17.561 -9.412 -29.913 1.00 92.31 90 ASP A C 1
ATOM 720 O O . ASP A 1 90 ? 16.576 -10.135 -30.077 1.00 92.31 90 ASP A O 1
ATOM 724 N N . GLY A 1 91 ? 17.632 -8.176 -30.418 1.00 91.38 91 GLY A N 1
ATOM 725 C CA . GLY A 1 91 ? 16.552 -7.543 -31.181 1.00 91.38 91 GLY A CA 1
ATOM 726 C C . GLY A 1 91 ? 15.439 -6.933 -30.324 1.00 91.38 91 GLY A C 1
ATOM 727 O O . GLY A 1 91 ? 14.410 -6.528 -30.862 1.00 91.38 91 GLY A O 1
ATOM 728 N N . PHE A 1 92 ? 15.609 -6.841 -28.998 1.00 89.44 92 PHE A N 1
ATOM 729 C CA . PHE A 1 92 ? 14.636 -6.151 -28.139 1.00 89.44 92 PHE A CA 1
ATOM 730 C C . PHE A 1 92 ? 14.494 -4.659 -28.488 1.00 89.44 92 PHE A C 1
ATOM 732 O O . PHE A 1 92 ? 13.449 -4.067 -28.211 1.00 89.44 92 PHE A O 1
ATOM 739 N N . GLU A 1 93 ? 15.521 -4.058 -29.097 1.00 92.44 93 GLU A N 1
ATOM 740 C CA . GLU A 1 93 ? 15.543 -2.652 -29.495 1.00 92.44 93 GLU A CA 1
ATOM 741 C C . GLU A 1 93 ? 14.374 -2.288 -30.422 1.00 92.44 93 GLU A C 1
ATOM 743 O O . GLU A 1 93 ? 13.788 -1.216 -30.272 1.00 92.44 93 GLU A O 1
ATOM 748 N N . ASP A 1 94 ? 13.963 -3.215 -31.294 1.00 95.06 94 ASP A N 1
ATOM 749 C CA . ASP A 1 94 ? 12.852 -3.029 -32.237 1.00 95.06 94 ASP A CA 1
ATOM 750 C C . ASP A 1 94 ? 11.487 -2.882 -31.534 1.00 95.06 94 ASP A C 1
ATOM 752 O O . ASP A 1 94 ? 10.520 -2.389 -32.118 1.00 95.06 94 ASP A O 1
ATOM 756 N N . TYR A 1 95 ? 11.391 -3.291 -30.264 1.00 93.12 95 TYR A N 1
ATOM 757 C CA . TYR A 1 95 ? 10.158 -3.264 -29.475 1.00 93.12 95 TYR A CA 1
ATOM 758 C C . TYR A 1 95 ? 10.100 -2.110 -28.472 1.00 93.12 95 TYR A C 1
ATOM 760 O O . TYR A 1 95 ? 9.069 -1.935 -27.817 1.00 93.12 95 TYR A O 1
ATOM 768 N N . ILE A 1 96 ? 11.166 -1.312 -28.347 1.00 93.62 96 ILE A N 1
ATOM 769 C CA . ILE A 1 96 ? 11.250 -0.230 -27.355 1.00 93.62 96 ILE A CA 1
ATOM 770 C C . ILE A 1 96 ? 10.110 0.777 -27.546 1.00 93.62 96 ILE A C 1
ATOM 772 O O . ILE A 1 96 ? 9.398 1.086 -26.589 1.00 93.62 96 ILE A O 1
ATOM 776 N N . ASP A 1 97 ? 9.874 1.230 -28.778 1.00 95.62 97 ASP A N 1
ATOM 777 C CA . ASP A 1 97 ? 8.826 2.215 -29.076 1.00 95.62 97 ASP A CA 1
ATOM 778 C C . ASP A 1 97 ? 7.426 1.684 -28.744 1.00 95.62 97 ASP A C 1
ATOM 780 O O . ASP A 1 97 ? 6.601 2.380 -28.144 1.00 95.62 97 ASP A O 1
ATOM 784 N N . ALA A 1 98 ? 7.163 0.417 -29.080 1.00 96.06 98 ALA A N 1
ATOM 785 C CA . ALA A 1 98 ? 5.901 -0.238 -28.758 1.00 96.06 98 ALA A CA 1
ATOM 786 C C . ALA A 1 98 ? 5.720 -0.388 -27.240 1.00 96.06 98 ALA A C 1
ATOM 788 O O . ALA A 1 98 ? 4.637 -0.110 -26.717 1.00 96.06 98 ALA A O 1
ATOM 789 N N . ALA A 1 99 ? 6.773 -0.783 -26.520 1.00 94.62 99 ALA A N 1
ATOM 790 C CA . ALA A 1 99 ? 6.753 -0.905 -25.067 1.00 94.62 99 ALA A CA 1
ATOM 791 C C . ALA A 1 99 ? 6.449 0.443 -24.396 1.00 94.62 99 ALA A C 1
ATOM 793 O O . ALA A 1 99 ? 5.572 0.506 -23.531 1.00 94.62 99 ALA A O 1
ATOM 794 N N . PHE A 1 100 ? 7.090 1.529 -24.842 1.00 95.62 100 PHE A N 1
ATOM 795 C CA . PHE A 1 100 ? 6.786 2.879 -24.362 1.00 95.62 100 PHE A CA 1
ATOM 796 C C . PHE A 1 100 ? 5.336 3.268 -24.641 1.00 95.62 100 PHE A C 1
ATOM 798 O O . PHE A 1 100 ? 4.644 3.716 -23.728 1.00 95.62 100 PHE A O 1
ATOM 805 N N . TYR A 1 101 ? 4.846 3.037 -25.860 1.00 96.94 101 TYR A N 1
ATOM 806 C CA . TYR A 1 101 ? 3.464 3.345 -26.224 1.00 96.94 101 TYR A CA 1
ATOM 807 C C . TYR A 1 101 ? 2.447 2.649 -25.305 1.00 96.94 101 TYR A C 1
ATOM 809 O O . TYR A 1 101 ? 1.538 3.291 -24.767 1.00 96.94 101 TYR A O 1
ATOM 817 N N . TYR A 1 102 ? 2.595 1.337 -25.095 1.00 97.56 102 TYR A N 1
ATOM 818 C CA . TYR A 1 102 ? 1.667 0.579 -24.255 1.00 97.56 102 TYR A CA 1
ATOM 819 C C . TYR A 1 102 ? 1.790 0.934 -22.776 1.00 97.56 102 TYR A C 1
ATOM 821 O O . TYR A 1 102 ? 0.758 1.051 -22.112 1.00 97.56 102 TYR A O 1
ATOM 829 N N . LYS A 1 103 ? 3.009 1.176 -22.280 1.00 95.81 103 LYS A N 1
ATOM 830 C CA . LYS A 1 103 ? 3.230 1.641 -20.908 1.00 95.81 103 LYS A CA 1
ATOM 831 C C . LYS A 1 103 ? 2.558 2.992 -20.667 1.00 95.81 103 LYS A C 1
ATOM 833 O O . LYS A 1 103 ? 1.768 3.113 -19.743 1.00 95.81 103 LYS A O 1
ATOM 838 N N . THR A 1 104 ? 2.760 3.981 -21.538 1.00 96.06 104 THR A N 1
ATOM 839 C CA . THR A 1 104 ? 2.114 5.297 -21.391 1.00 96.06 104 THR A CA 1
ATOM 840 C C . THR A 1 104 ? 0.589 5.188 -21.394 1.00 96.06 104 THR A C 1
ATOM 842 O O . THR A 1 104 ? -0.094 5.855 -20.617 1.00 96.06 104 THR A O 1
ATOM 845 N N . LYS A 1 105 ? 0.027 4.317 -22.241 1.00 97.44 105 LYS A N 1
ATOM 846 C CA . LYS A 1 105 ? -1.419 4.063 -22.266 1.00 97.44 105 LYS A CA 1
ATOM 847 C C . LYS A 1 105 ? -1.917 3.394 -20.982 1.00 97.44 105 LYS A C 1
ATOM 849 O O . LYS A 1 105 ? -3.042 3.673 -20.565 1.00 97.44 105 LYS A O 1
ATOM 854 N N . TYR A 1 106 ? -1.120 2.503 -20.397 1.00 95.19 106 TYR A N 1
ATOM 855 C CA . TYR A 1 106 ? -1.399 1.889 -19.102 1.00 95.19 106 TYR A CA 1
ATOM 856 C C . TYR A 1 106 ? -1.388 2.938 -17.989 1.00 95.19 106 TYR A C 1
ATOM 858 O O . TYR A 1 106 ? -2.416 3.119 -17.340 1.00 95.19 106 TYR A O 1
ATOM 866 N N . ASP A 1 107 ? -0.296 3.695 -17.867 1.00 93.00 107 ASP A N 1
ATOM 867 C CA . ASP A 1 107 ? -0.101 4.730 -16.846 1.00 93.00 107 ASP A CA 1
ATOM 868 C C . ASP A 1 107 ? -1.241 5.761 -16.870 1.00 93.00 107 ASP A C 1
ATOM 870 O O . ASP A 1 107 ? -1.792 6.118 -15.831 1.00 93.00 107 ASP A O 1
ATOM 874 N N . TYR A 1 108 ? -1.673 6.182 -18.065 1.00 94.62 108 TYR A N 1
ATOM 875 C CA . TYR A 1 108 ? -2.802 7.102 -18.225 1.00 94.62 108 TYR A CA 1
ATOM 876 C C . TYR A 1 108 ? -4.125 6.521 -17.706 1.00 94.62 108 TYR A C 1
ATOM 878 O O . TYR A 1 108 ? -4.875 7.185 -16.990 1.00 94.62 108 TYR A O 1
ATOM 886 N N . LYS A 1 109 ? -4.436 5.269 -18.060 1.00 94.44 109 LYS A N 1
ATOM 887 C CA . LYS A 1 109 ? -5.665 4.609 -17.598 1.00 94.44 109 LYS A CA 1
ATOM 888 C C . LYS A 1 109 ? -5.646 4.377 -16.093 1.00 94.44 109 LYS A C 1
ATOM 890 O O . LYS A 1 109 ? -6.670 4.578 -15.444 1.00 94.44 109 LYS A O 1
ATOM 895 N N . LEU A 1 110 ? -4.502 3.947 -15.572 1.00 92.00 110 LEU A N 1
ATOM 896 C CA . LEU A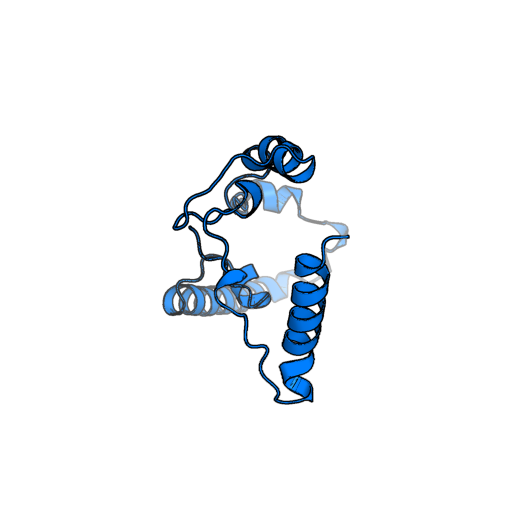 1 110 ? -4.302 3.702 -14.156 1.00 92.00 110 LEU A CA 1
ATOM 897 C C . LEU A 1 110 ? -4.465 5.001 -13.360 1.00 92.00 110 LEU A C 1
ATOM 899 O O . LEU A 1 110 ? -5.248 5.028 -12.418 1.00 92.00 110 LEU A O 1
ATOM 903 N N . GLY A 1 111 ? -3.833 6.093 -13.801 1.00 90.25 111 GLY A N 1
ATOM 904 C CA . GLY A 1 111 ? -3.973 7.413 -13.185 1.00 90.25 111 GLY A CA 1
ATOM 905 C C . GLY A 1 111 ? -5.425 7.895 -13.135 1.00 90.25 111 GLY A C 1
ATOM 906 O O . GLY A 1 111 ? -5.897 8.302 -12.076 1.00 90.25 111 GLY A O 1
ATOM 907 N N . ASN A 1 112 ? -6.173 7.750 -14.234 1.00 92.69 112 ASN A N 1
ATOM 908 C CA . ASN A 1 112 ? -7.596 8.111 -14.265 1.00 92.69 112 ASN A CA 1
ATOM 909 C C . ASN A 1 112 ? -8.440 7.282 -13.281 1.00 92.69 112 ASN A C 1
ATOM 911 O O . ASN A 1 112 ? -9.362 7.808 -12.661 1.00 92.69 112 ASN A O 1
ATOM 915 N N . LEU A 1 113 ? -8.153 5.982 -13.144 1.00 89.75 113 LEU A N 1
ATOM 916 C CA . LEU A 1 113 ? -8.840 5.108 -12.186 1.00 89.75 113 LEU A CA 1
ATOM 917 C C . LEU A 1 113 ? -8.510 5.496 -10.743 1.00 89.75 113 LEU A C 1
ATOM 919 O O . LEU A 1 113 ? -9.412 5.576 -9.910 1.00 89.75 113 LEU A O 1
ATOM 923 N N . MET A 1 114 ? -7.234 5.759 -10.464 1.00 88.25 114 MET A N 1
ATOM 924 C CA . MET A 1 114 ? -6.764 6.203 -9.155 1.00 88.25 114 MET A CA 1
ATOM 925 C C . MET A 1 114 ? -7.436 7.514 -8.741 1.00 88.25 114 MET A C 1
ATOM 927 O O . MET A 1 114 ? -7.964 7.604 -7.635 1.00 88.25 114 MET A O 1
ATOM 931 N N . GLU A 1 115 ? -7.512 8.492 -9.647 1.00 88.31 115 GLU A N 1
ATOM 932 C CA . GLU A 1 115 ? -8.184 9.770 -9.398 1.00 88.31 115 GLU A CA 1
ATOM 933 C C . GLU A 1 115 ? -9.696 9.600 -9.191 1.00 88.31 115 GLU A C 1
ATOM 935 O O . GLU A 1 115 ? -10.248 10.121 -8.223 1.00 88.31 115 GLU A O 1
ATOM 940 N N . TYR A 1 116 ? -10.365 8.821 -10.048 1.00 87.81 116 TYR A N 1
ATOM 941 C CA . TYR A 1 116 ? -11.815 8.617 -9.972 1.00 87.81 116 TYR A CA 1
ATOM 942 C C . TYR A 1 116 ? -12.257 7.943 -8.665 1.00 87.81 116 TYR A C 1
ATOM 944 O O . TYR A 1 116 ? -13.280 8.319 -8.091 1.00 87.81 116 TYR A O 1
ATOM 952 N N . TYR A 1 117 ? -11.497 6.954 -8.189 1.00 85.88 117 TYR A N 1
ATOM 953 C CA . TYR A 1 117 ? -11.818 6.206 -6.971 1.00 85.88 117 TYR A CA 1
ATOM 954 C C . TYR A 1 117 ? -11.107 6.729 -5.712 1.00 85.88 117 TYR A C 1
ATOM 956 O O . TYR A 1 117 ? -11.327 6.187 -4.631 1.00 85.88 117 TYR A O 1
ATOM 964 N N . GLY A 1 118 ? -10.269 7.766 -5.823 1.00 84.06 118 GLY A N 1
ATOM 965 C CA . GLY A 1 118 ? -9.474 8.283 -4.704 1.00 84.06 118 GLY A CA 1
ATOM 966 C C . GLY A 1 118 ? -8.457 7.272 -4.158 1.00 84.06 118 GLY A C 1
ATOM 967 O O . GLY A 1 118 ? -8.161 7.277 -2.965 1.00 84.06 118 GLY A O 1
ATOM 968 N N . ILE A 1 119 ? -7.964 6.378 -5.016 1.00 83.88 119 ILE A N 1
ATOM 969 C CA . ILE A 1 119 ? -7.007 5.317 -4.683 1.00 83.88 119 ILE A CA 1
ATOM 970 C C . ILE A 1 119 ? -5.587 5.861 -4.837 1.00 83.88 119 ILE A C 1
ATOM 972 O O . ILE A 1 119 ? -5.301 6.597 -5.783 1.00 83.88 119 ILE A O 1
ATOM 976 N N . LYS A 1 120 ? -4.683 5.508 -3.917 1.00 81.00 120 LYS A N 1
ATOM 977 C CA . LYS A 1 120 ? -3.337 6.103 -3.871 1.00 81.00 120 LYS A CA 1
ATOM 978 C C . LYS A 1 120 ? -2.265 5.246 -4.521 1.00 81.00 120 LYS A C 1
ATOM 980 O O . LYS A 1 120 ? -1.244 5.789 -4.938 1.00 81.00 120 LYS A O 1
ATOM 985 N N . THR A 1 121 ? -2.481 3.937 -4.629 1.00 82.56 121 THR A N 1
ATOM 986 C CA . THR A 1 121 ? -1.478 3.001 -5.153 1.00 82.56 121 THR A CA 1
ATOM 987 C C . THR A 1 121 ? -2.066 2.017 -6.167 1.00 82.56 121 THR A C 1
ATOM 989 O O . THR A 1 121 ? -3.230 1.632 -6.088 1.00 82.56 121 THR A O 1
ATOM 992 N N . GLU A 1 122 ? -1.249 1.566 -7.123 1.00 85.69 122 GLU A N 1
ATOM 993 C CA . GLU A 1 122 ? -1.632 0.511 -8.078 1.00 85.69 122 GLU A CA 1
ATOM 994 C C . GLU A 1 122 ? -1.995 -0.797 -7.362 1.00 85.69 122 GLU A C 1
ATOM 996 O O . GLU A 1 122 ? -2.946 -1.486 -7.728 1.00 85.69 122 GLU A O 1
ATOM 1001 N N . SER A 1 123 ? -1.265 -1.116 -6.292 1.00 82.06 123 SER A N 1
ATOM 1002 C CA . SER A 1 123 ? -1.499 -2.305 -5.476 1.00 82.06 123 SER A CA 1
ATOM 1003 C C . SER A 1 123 ? -2.892 -2.338 -4.856 1.00 82.06 123 SER A C 1
ATOM 1005 O O . SER A 1 123 ? -3.479 -3.412 -4.799 1.00 82.06 123 SER A O 1
ATOM 1007 N N . GLU A 1 124 ? -3.438 -1.192 -4.439 1.00 82.06 124 GLU A N 1
ATOM 1008 C CA . GLU A 1 124 ? -4.815 -1.095 -3.926 1.00 82.06 124 GLU A CA 1
ATOM 1009 C C . GLU A 1 124 ? -5.846 -1.439 -5.011 1.00 82.06 124 GLU A C 1
ATOM 1011 O O . GLU A 1 124 ? -6.860 -2.078 -4.727 1.00 82.06 124 GLU A O 1
ATOM 1016 N N . ILE A 1 125 ? -5.577 -1.065 -6.268 1.00 84.12 125 ILE A N 1
ATOM 1017 C CA . ILE A 1 125 ? -6.434 -1.425 -7.408 1.00 84.12 125 ILE A CA 1
ATOM 1018 C C . ILE A 1 125 ? -6.372 -2.933 -7.668 1.00 84.12 125 ILE A C 1
ATOM 1020 O O . ILE A 1 125 ? -7.405 -3.557 -7.905 1.00 84.12 125 ILE A O 1
ATOM 1024 N N . LEU A 1 126 ? -5.175 -3.525 -7.615 1.00 83.44 126 LEU A N 1
ATOM 1025 C CA . LEU A 1 126 ? -4.968 -4.948 -7.901 1.00 83.44 126 LEU A CA 1
ATOM 1026 C C . LEU A 1 126 ? -5.481 -5.869 -6.787 1.00 83.44 126 LEU A C 1
ATOM 1028 O O . LEU A 1 126 ? -6.029 -6.930 -7.080 1.00 83.44 126 LEU A O 1
ATOM 1032 N N . SER A 1 127 ? -5.301 -5.488 -5.522 1.00 80.88 127 SER A N 1
ATOM 1033 C CA . SER A 1 127 ? -5.735 -6.293 -4.375 1.00 80.88 127 SER A CA 1
ATOM 1034 C C . SER A 1 127 ? -7.230 -6.153 -4.087 1.00 80.88 127 SER A C 1
ATOM 1036 O O . SER A 1 127 ? -7.821 -7.038 -3.469 1.00 80.88 127 SER A O 1
ATOM 1038 N N . GLY A 1 128 ? -7.848 -5.043 -4.508 1.00 70.62 128 GLY A N 1
ATOM 1039 C CA . GLY A 1 128 ? -9.207 -4.679 -4.109 1.00 70.62 128 GLY A CA 1
ATOM 1040 C C . GLY A 1 128 ? -9.328 -4.293 -2.628 1.00 70.62 128 GLY A C 1
ATOM 1041 O O . GLY A 1 128 ? -10.437 -4.049 -2.150 1.00 70.62 128 GLY A O 1
ATOM 1042 N N . GLU A 1 129 ? -8.213 -4.227 -1.891 1.00 60.16 129 GLU A N 1
ATOM 1043 C CA . GLU A 1 129 ? -8.171 -3.757 -0.509 1.00 60.16 129 GLU A CA 1
ATOM 1044 C C . GLU A 1 129 ? -7.960 -2.243 -0.491 1.00 60.16 129 GLU A C 1
ATOM 1046 O O . GLU A 1 129 ? -6.880 -1.735 -0.787 1.00 60.16 129 GLU A O 1
ATOM 1051 N N . HIS A 1 130 ? -9.005 -1.505 -0.119 1.00 56.69 130 HIS A N 1
ATOM 1052 C CA . HIS A 1 130 ? -8.916 -0.062 0.053 1.00 56.69 130 HIS A CA 1
ATOM 1053 C C . HIS A 1 130 ? -8.400 0.262 1.461 1.00 56.69 130 HIS A C 1
ATOM 1055 O O . HIS A 1 130 ? -9.146 0.181 2.445 1.00 56.69 130 HIS A O 1
ATOM 1061 N N . TYR A 1 131 ? -7.123 0.633 1.562 1.00 55.59 131 TYR A N 1
ATOM 1062 C CA . TYR A 1 131 ? -6.548 1.165 2.793 1.00 55.59 131 TYR A CA 1
ATOM 1063 C C . TYR A 1 131 ? -7.094 2.578 2.998 1.00 55.59 131 TYR A C 1
ATOM 1065 O O . TYR A 1 131 ? -6.638 3.540 2.389 1.00 55.59 131 TYR A O 1
ATOM 1073 N N . LYS A 1 132 ? -8.124 2.712 3.839 1.00 45.25 132 LYS A N 1
ATOM 1074 C CA . LYS A 1 132 ? -8.515 4.029 4.340 1.00 45.25 132 LYS A CA 1
ATOM 1075 C C . LYS A 1 132 ? -7.370 4.548 5.196 1.00 45.25 132 LYS A C 1
ATOM 1077 O O . LYS A 1 132 ? -7.177 4.051 6.305 1.00 45.25 132 LYS A O 1
ATOM 1082 N N . ASP A 1 133 ? -6.646 5.532 4.680 1.00 44.59 133 ASP A N 1
ATOM 1083 C CA . ASP A 1 133 ? -5.810 6.376 5.520 1.00 44.59 133 ASP A CA 1
ATOM 1084 C C . ASP A 1 133 ? -6.711 7.018 6.579 1.00 44.59 133 ASP A C 1
ATOM 1086 O O . ASP A 1 133 ? -7.667 7.735 6.269 1.00 44.59 133 ASP A O 1
ATOM 1090 N N . VAL A 1 134 ? -6.435 6.634 7.820 1.00 36.91 134 VAL A N 1
ATOM 1091 C CA . VAL A 1 134 ? -6.957 7.214 9.056 1.00 36.91 134 VAL A CA 1
ATOM 1092 C C . VAL A 1 134 ? -6.239 8.524 9.334 1.00 36.91 134 VAL A C 1
ATOM 1094 O O . VAL A 1 134 ? -4.994 8.532 9.214 1.00 36.91 134 VAL A O 1
#

Radius of gyration: 24.03 Å; chains: 1; bounding box: 51×30×62 Å

Secondary structure (DSSP, 8-state):
--HHHHHHHHHHHHHHTHHHH-------GGG--SSEEGGG--TTS-EE---SHHHHHHHHHTTTS-SS-------HHHHHHH--GGG--TTGGGGHHHHHHHHHHHHHHHHHHHHHHT---HHHHHH-------

Sequence (134 aa):
MSSQCIELVKLFSVAVDFLKTGIPAVTPPHFYVKKYPDFMGKPDKPTYESPRDIGKLFREVKDIAPHTNSTSPFTREVAEQSYDRDMKVDGFEDYIDAAFYYKTKYDYKLGNLMEYYGIKTESEILSGEHYKDV

Organism: Quillaja saponaria (NCBI:txid32244)

pLDDT: mean 85.44, std 12.71, range [36.91, 97.56]

Foldseek 3Di:
DDPVVVVVVVLVVCCVCCVPPVDHRDDDPVPDDQEDDPLVPDPVHHYDQDPDPSSVVSVVCVVVPPPDDPPPPCDPVVVVVPDDPVPDDPPCVVCPVVVVVVVVVVVVVQVVVCVVVVNDDPVCVVVVDGPPDD